Protein AF-A0A442CHN4-F1 (afdb_monomer_lite)

Sequence (45 aa):
VASIYGMNFDIIPELKWEFGYPFAIGLMVISAILPFWYFRRRGWL

Secondary structure (DSSP, 8-state):
--SSTT--GGG-GGGS-TTHHHHHHHHHHHHHHHHHHHHHHTT--

pLDDT: mean 71.46, std 14.16, range [52.62, 93.5]

Foldseek 3Di:
DPPPVPDPPVPPCLVVPPCSVVVVVVVVVCVVVVVVVVCVVVVVD

Structure (mmCIF, N/CA/C/O backbone):
data_AF-A0A442CHN4-F1
#
_entry.id   AF-A0A442CHN4-F1
#
loop_
_atom_site.group_PDB
_atom_site.id
_atom_site.type_symbol
_atom_site.label_atom_id
_atom_site.label_alt_id
_atom_site.label_comp_id
_atom_site.label_asym_id
_atom_site.label_entity_id
_atom_site.label_seq_id
_atom_site.pdbx_PDB_ins_code
_atom_site.Cartn_x
_atom_site.Cartn_y
_atom_site.Cartn_z
_atom_site.occupancy
_atom_site.B_iso_or_equiv
_atom_site.auth_seq_id
_atom_site.auth_comp_id
_atom_site.auth_asym_id
_atom_site.auth_atom_id
_atom_site.pdbx_PDB_model_num
ATOM 1 N N . VAL A 1 1 ? 11.422 21.028 -5.817 1.00 57.22 1 VAL A N 1
ATOM 2 C CA . VAL A 1 1 ? 11.335 20.936 -7.301 1.00 57.22 1 VAL A CA 1
ATOM 3 C C . VAL A 1 1 ? 12.496 20.115 -7.902 1.00 57.22 1 VAL A C 1
ATOM 5 O O . VAL A 1 1 ? 12.808 20.265 -9.068 1.00 57.22 1 VAL A O 1
ATOM 8 N N . ALA A 1 2 ? 13.114 19.190 -7.151 1.00 52.62 2 ALA A N 1
ATOM 9 C CA . ALA A 1 2 ? 14.201 18.330 -7.658 1.00 52.62 2 ALA A CA 1
ATOM 10 C C . ALA A 1 2 ? 13.849 16.829 -7.6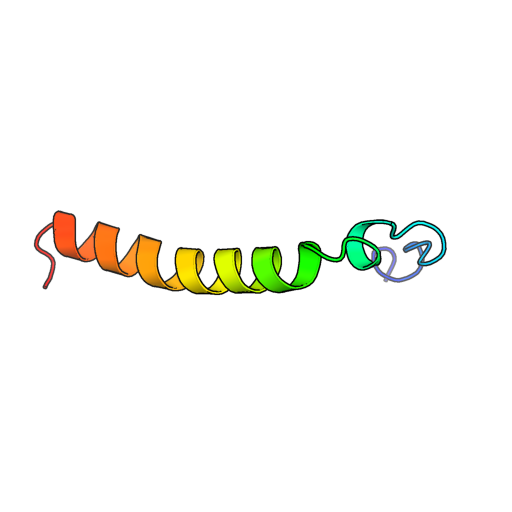75 1.00 52.62 2 ALA A C 1
ATOM 12 O O . ALA A 1 2 ? 14.581 16.041 -8.253 1.00 52.62 2 ALA A O 1
ATOM 13 N N . SER A 1 3 ? 12.717 16.424 -7.090 1.00 56.66 3 SER A N 1
ATOM 14 C CA . SER A 1 3 ? 12.308 15.010 -7.061 1.00 56.66 3 SER A CA 1
ATOM 15 C C . SER A 1 3 ? 11.511 14.566 -8.296 1.00 56.66 3 SER A C 1
ATOM 17 O O . SER A 1 3 ? 11.278 13.378 -8.449 1.00 56.66 3 SER A O 1
ATOM 19 N N . ILE A 1 4 ? 11.092 15.494 -9.172 1.00 59.47 4 ILE A N 1
ATOM 20 C CA . ILE A 1 4 ? 10.243 15.189 -10.346 1.00 59.47 4 ILE A CA 1
ATOM 21 C C . ILE A 1 4 ? 11.010 15.322 -11.676 1.00 59.47 4 ILE A C 1
ATOM 23 O O . ILE A 1 4 ? 10.737 14.577 -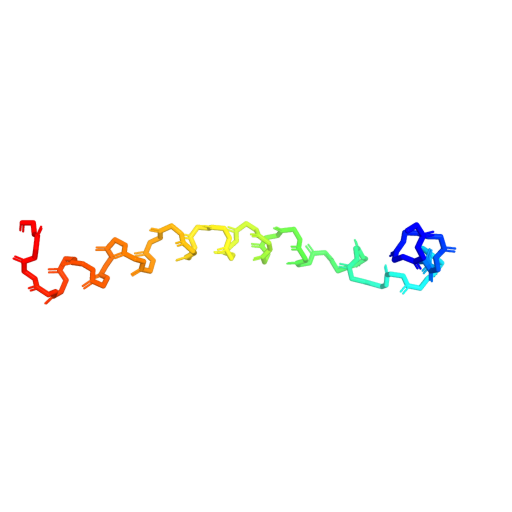12.608 1.00 59.47 4 ILE A O 1
ATOM 27 N N . TYR A 1 5 ? 12.021 16.194 -11.762 1.00 58.22 5 TYR A N 1
ATOM 28 C CA . TYR A 1 5 ? 12.778 16.439 -13.005 1.00 58.22 5 TYR A CA 1
ATOM 29 C C . TYR A 1 5 ? 13.972 15.490 -13.243 1.00 58.22 5 TYR A C 1
ATOM 31 O O . TYR A 1 5 ? 14.677 15.643 -14.233 1.00 58.22 5 TYR A O 1
ATOM 39 N N . GLY A 1 6 ? 14.207 14.516 -12.356 1.00 56.00 6 GLY A N 1
ATOM 40 C CA . GLY A 1 6 ? 15.275 13.511 -12.488 1.00 56.00 6 GLY A CA 1
ATOM 41 C C . GLY A 1 6 ? 14.780 12.091 -12.772 1.00 56.00 6 GLY A C 1
ATOM 42 O O . GLY A 1 6 ? 15.571 11.150 -12.744 1.00 56.00 6 GLY A O 1
ATOM 43 N N . MET A 1 7 ? 13.478 11.906 -13.003 1.00 61.56 7 MET A N 1
ATOM 44 C CA . MET A 1 7 ? 12.934 10.589 -13.324 1.00 61.56 7 MET A CA 1
ATOM 45 C C . MET A 1 7 ? 13.180 10.304 -14.806 1.00 61.56 7 MET A C 1
ATOM 47 O O . MET A 1 7 ? 12.456 10.773 -15.679 1.00 61.56 7 MET A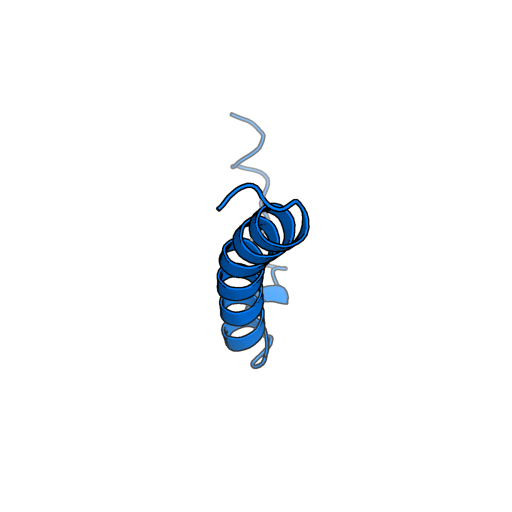 O 1
ATOM 51 N N . ASN A 1 8 ? 14.246 9.556 -15.084 1.00 57.50 8 ASN A N 1
ATOM 52 C CA . ASN A 1 8 ? 14.509 8.952 -16.383 1.00 57.50 8 ASN A CA 1
ATOM 53 C C . ASN A 1 8 ? 13.423 7.899 -16.657 1.00 57.50 8 ASN A C 1
ATOM 55 O O . ASN A 1 8 ? 13.572 6.732 -16.308 1.00 57.50 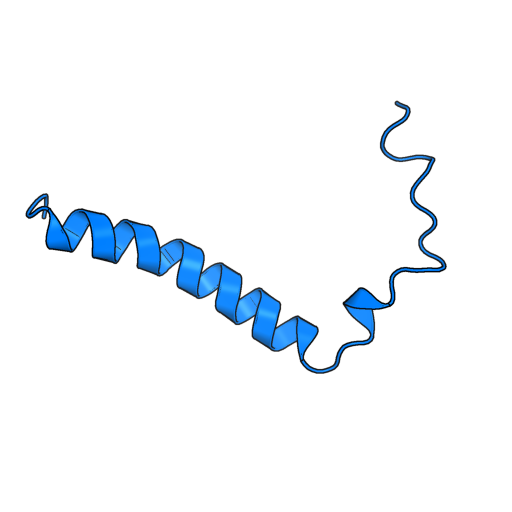8 ASN A O 1
ATOM 59 N N . PHE A 1 9 ? 12.322 8.311 -17.285 1.00 55.75 9 PHE A N 1
ATOM 60 C CA . PHE A 1 9 ? 11.252 7.415 -17.743 1.00 55.75 9 PHE A CA 1
ATOM 61 C C . PHE A 1 9 ? 11.693 6.461 -18.875 1.00 55.75 9 PHE A C 1
ATOM 63 O O . PHE A 1 9 ? 10.895 5.648 -19.328 1.00 55.75 9 PHE A O 1
ATOM 70 N N . ASP A 1 10 ? 12.952 6.533 -19.317 1.00 54.97 10 ASP A N 1
ATOM 71 C CA . ASP A 1 10 ? 13.548 5.638 -20.320 1.00 54.97 10 ASP A CA 1
ATOM 72 C C . ASP A 1 10 ? 13.920 4.254 -19.741 1.00 54.97 10 ASP A C 1
ATOM 74 O O . ASP A 1 10 ? 14.018 3.263 -20.460 1.00 54.97 10 ASP A O 1
ATOM 78 N N . ILE A 1 11 ? 14.082 4.147 -18.413 1.00 55.25 11 ILE A N 1
ATOM 79 C CA . ILE A 1 11 ? 14.419 2.892 -17.714 1.00 55.25 11 ILE A CA 1
ATOM 80 C C . ILE A 1 11 ? 13.389 2.635 -16.613 1.00 55.25 11 ILE A C 1
ATOM 82 O O . ILE A 1 11 ? 13.724 2.479 -15.443 1.00 55.25 11 ILE A O 1
ATOM 86 N N . ILE A 1 12 ? 12.109 2.573 -16.978 1.00 55.41 12 ILE A N 1
ATOM 87 C CA . ILE A 1 12 ? 11.084 1.981 -16.107 1.00 55.41 12 ILE A CA 1
ATOM 88 C C . ILE A 1 12 ? 10.697 0.616 -16.700 1.00 55.41 12 ILE A C 1
ATOM 90 O O . ILE A 1 12 ? 9.658 0.487 -17.351 1.00 55.41 12 ILE A O 1
ATOM 94 N N . PRO A 1 13 ? 11.530 -0.434 -1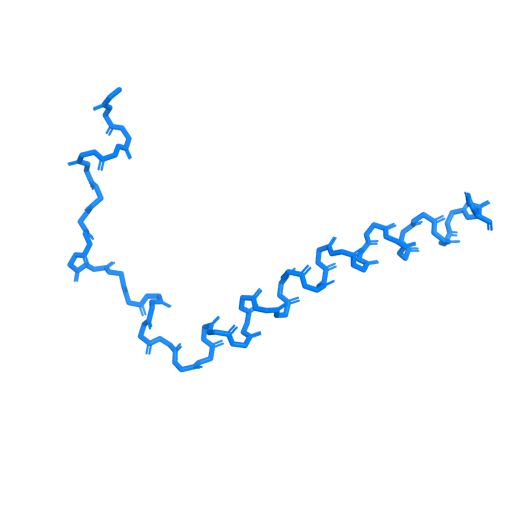6.512 1.00 55.53 13 PRO A N 1
ATOM 95 C CA . PRO A 1 13 ? 11.196 -1.800 -16.926 1.00 55.53 13 PRO A CA 1
ATOM 96 C C . PRO A 1 13 ? 9.991 -2.365 -16.153 1.00 55.53 13 PRO A C 1
ATOM 98 O O . PRO A 1 13 ? 9.398 -3.359 -16.566 1.00 55.53 13 PRO A O 1
ATOM 101 N N . GLU A 1 14 ? 9.603 -1.706 -15.061 1.00 54.16 14 GLU A N 1
ATOM 102 C CA . GLU A 1 14 ? 8.525 -2.077 -14.140 1.00 54.16 14 GLU A CA 1
ATOM 103 C C . GLU A 1 14 ? 7.130 -2.040 -14.793 1.00 54.16 14 GLU A C 1
ATOM 105 O O . GLU A 1 14 ? 6.244 -2.785 -14.384 1.00 54.16 14 GLU A O 1
ATOM 110 N N . LEU A 1 15 ? 6.936 -1.235 -15.850 1.00 54.56 15 LEU A N 1
ATOM 111 C CA . LEU A 1 15 ? 5.676 -1.179 -16.609 1.00 54.56 15 LEU A CA 1
ATOM 112 C C . LEU A 1 15 ? 5.599 -2.241 -17.723 1.00 54.56 15 LEU A C 1
ATOM 114 O O . LEU A 1 15 ? 4.536 -2.473 -18.292 1.00 54.56 15 LEU A O 1
ATOM 118 N N . LYS A 1 16 ? 6.724 -2.895 -18.045 1.00 54.75 16 LYS A N 1
ATOM 119 C CA . LYS A 1 16 ? 6.823 -3.914 -19.104 1.00 54.75 16 LYS A CA 1
ATOM 120 C C . LYS A 1 16 ? 6.615 -5.341 -18.579 1.00 54.75 16 LYS A C 1
ATOM 122 O O . LYS A 1 16 ? 6.679 -6.298 -19.346 1.00 54.75 16 LYS A O 1
ATOM 127 N N . TRP A 1 17 ? 6.370 -5.495 -17.279 1.00 62.91 17 TRP A N 1
ATOM 128 C CA . TRP A 1 17 ? 5.932 -6.755 -16.690 1.00 62.91 17 TRP A CA 1
ATOM 129 C C . TRP A 1 17 ? 4.446 -6.975 -16.991 1.00 62.91 17 TRP A C 1
ATOM 131 O O . TRP A 1 17 ? 3.596 -6.292 -16.425 1.00 62.91 17 TRP A O 1
ATOM 141 N N . GLU A 1 18 ? 4.116 -7.978 -17.812 1.00 63.12 18 GLU A N 1
ATOM 142 C CA . GLU A 1 18 ? 2.723 -8.434 -18.003 1.00 63.12 18 GLU A CA 1
ATOM 143 C C . GLU A 1 18 ? 2.037 -8.785 -16.668 1.00 63.12 18 GLU A C 1
ATOM 145 O O . GLU A 1 18 ? 0.833 -8.601 -16.509 1.00 63.12 18 GLU A O 1
ATOM 150 N N . PHE A 1 19 ? 2.813 -9.207 -15.664 1.00 66.75 19 PHE A N 1
ATOM 151 C CA . PHE A 1 19 ? 2.322 -9.480 -14.312 1.00 66.75 19 PHE A CA 1
ATOM 152 C C . PHE A 1 19 ? 2.287 -8.252 -13.387 1.00 66.75 19 PHE A C 1
ATOM 154 O O . PHE A 1 19 ? 1.764 -8.346 -12.279 1.00 66.75 19 PHE A O 1
ATOM 161 N N . GLY A 1 20 ? 2.792 -7.092 -13.815 1.00 71.25 20 GLY A N 1
ATOM 162 C CA . GLY A 1 20 ? 2.809 -5.868 -13.010 1.00 71.25 20 GLY A CA 1
ATOM 163 C C . GLY A 1 20 ? 1.403 -5.337 -12.732 1.00 71.25 20 GLY A C 1
ATOM 164 O O . GLY A 1 20 ? 1.103 -4.940 -11.608 1.00 71.25 20 GLY A O 1
ATOM 165 N N . TYR A 1 21 ? 0.507 -5.419 -13.720 1.00 74.31 21 TYR A N 1
ATOM 166 C CA . TYR A 1 21 ? -0.893 -5.015 -13.574 1.00 74.31 21 TYR A CA 1
ATOM 167 C C . TYR A 1 21 ? -1.661 -5.869 -12.543 1.00 74.31 21 TYR A C 1
ATOM 169 O O . TYR A 1 21 ? -2.192 -5.299 -11.585 1.00 74.31 21 TYR A O 1
ATOM 177 N N . PRO A 1 22 ? -1.681 -7.217 -12.632 1.00 81.94 22 PRO A N 1
ATOM 178 C CA . PRO A 1 22 ? -2.316 -8.037 -11.601 1.00 81.94 22 PRO A CA 1
ATOM 179 C C . PRO A 1 22 ? -1.602 -7.957 -10.244 1.00 81.94 22 PRO A C 1
ATOM 181 O O . PRO A 1 22 ? -2.268 -8.026 -9.213 1.00 81.94 22 PRO A O 1
ATOM 184 N N . PHE A 1 23 ? -0.280 -7.757 -10.205 1.00 82.56 23 PHE A N 1
ATOM 185 C CA . PHE A 1 23 ? 0.457 -7.575 -8.951 1.00 82.56 23 PHE A CA 1
ATOM 186 C C . PHE A 1 23 ? 0.100 -6.259 -8.246 1.00 82.56 23 PHE A C 1
ATOM 188 O O . PHE A 1 23 ? -0.129 -6.253 -7.037 1.00 82.56 23 PHE A O 1
ATOM 195 N N . ALA A 1 24 ? -0.031 -5.158 -8.992 1.00 83.12 24 ALA A N 1
ATOM 196 C CA . ALA A 1 24 ? -0.482 -3.874 -8.459 1.00 83.12 24 ALA A CA 1
ATOM 197 C C . ALA A 1 24 ? -1.909 -3.967 -7.897 1.00 83.12 24 ALA A C 1
ATOM 199 O O . ALA A 1 24 ? -2.170 -3.492 -6.791 1.00 83.12 24 ALA A O 1
ATOM 200 N N . ILE A 1 25 ? -2.812 -4.647 -8.612 1.00 85.38 25 ILE A N 1
ATOM 201 C CA . ILE A 1 25 ? -4.176 -4.920 -8.135 1.00 85.38 25 ILE A CA 1
ATOM 202 C C . ILE A 1 25 ? -4.140 -5.781 -6.867 1.00 85.38 25 ILE A C 1
ATOM 204 O O . ILE A 1 25 ? -4.815 -5.467 -5.887 1.00 85.38 25 ILE A O 1
ATOM 208 N N . GLY A 1 26 ? -3.318 -6.833 -6.853 1.00 90.31 26 GLY A N 1
ATOM 209 C CA . GLY A 1 26 ? -3.113 -7.682 -5.684 1.00 90.31 26 GLY A CA 1
ATOM 210 C C . GLY A 1 26 ? -2.658 -6.878 -4.467 1.00 90.31 26 GLY A C 1
ATOM 211 O O . GLY A 1 26 ? -3.247 -7.010 -3.398 1.00 90.31 26 GLY A O 1
ATOM 212 N N . LEU A 1 27 ? -1.680 -5.985 -4.631 1.00 88.00 27 LEU A N 1
ATOM 213 C CA . LEU A 1 27 ? -1.201 -5.110 -3.559 1.00 88.00 27 LEU A CA 1
ATOM 214 C C . LEU A 1 27 ? -2.272 -4.140 -3.052 1.00 88.00 27 LEU A C 1
ATOM 216 O O . LEU A 1 27 ? -2.388 -3.966 -1.840 1.00 88.00 27 LEU A O 1
ATOM 220 N N . MET A 1 28 ? -3.080 -3.545 -3.935 1.00 89.81 28 MET A N 1
ATOM 221 C CA . MET A 1 28 ? -4.190 -2.675 -3.523 1.00 89.81 28 MET A CA 1
ATOM 222 C C . MET A 1 28 ? -5.209 -3.435 -2.667 1.00 89.81 28 MET A C 1
ATOM 224 O O . MET A 1 28 ? -5.602 -2.970 -1.597 1.00 89.81 28 MET A O 1
ATOM 228 N N . VAL A 1 29 ? -5.598 -4.634 -3.106 1.00 93.31 29 VAL A N 1
ATOM 229 C CA . VAL A 1 29 ? -6.567 -5.475 -2.390 1.00 93.31 29 VAL A CA 1
ATOM 230 C C . VAL A 1 29 ? -5.990 -5.966 -1.062 1.00 93.31 29 VAL A C 1
ATOM 232 O O . VAL A 1 29 ? -6.650 -5.876 -0.027 1.00 93.31 29 VAL A O 1
ATOM 235 N N . ILE A 1 30 ? -4.738 -6.425 -1.054 1.00 93.50 30 ILE A N 1
ATOM 236 C CA . ILE A 1 30 ? -4.035 -6.854 0.160 1.00 93.50 30 ILE A CA 1
ATOM 237 C C . ILE A 1 30 ? -3.921 -5.696 1.155 1.00 93.50 30 ILE A C 1
ATOM 239 O O . ILE A 1 30 ? -4.156 -5.899 2.343 1.00 93.50 30 ILE A O 1
ATOM 243 N N . SER A 1 31 ? -3.626 -4.481 0.690 1.00 90.12 31 SER A N 1
ATOM 244 C CA . SER A 1 31 ? -3.539 -3.288 1.536 1.00 90.12 31 SER A CA 1
ATOM 245 C C . SER A 1 31 ? -4.874 -2.927 2.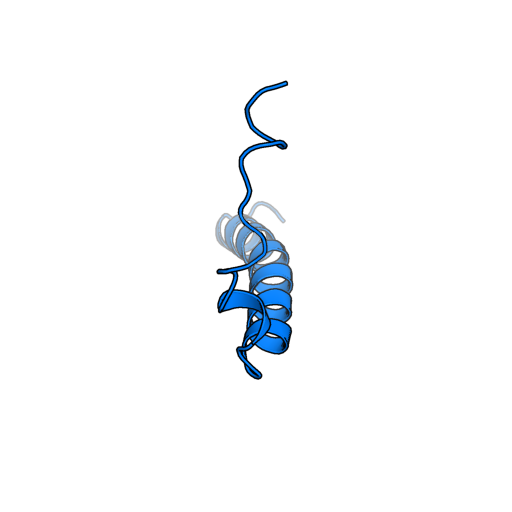192 1.00 90.12 31 SER A C 1
ATOM 247 O O . SER A 1 31 ? -4.872 -2.462 3.327 1.00 90.12 31 SER A O 1
ATOM 249 N N . ALA A 1 32 ? -6.008 -3.196 1.540 1.00 88.06 32 ALA A N 1
ATOM 250 C CA . ALA A 1 32 ? -7.330 -3.009 2.137 1.00 88.06 32 ALA A CA 1
ATOM 251 C C . ALA A 1 32 ? -7.698 -4.134 3.127 1.00 88.06 32 ALA A C 1
ATOM 253 O O . ALA A 1 32 ? -8.275 -3.879 4.185 1.00 88.06 32 ALA A O 1
ATOM 254 N N . ILE A 1 33 ? -7.344 -5.384 2.811 1.00 91.50 33 ILE A N 1
ATOM 255 C CA . ILE A 1 33 ? -7.714 -6.560 3.614 1.00 91.50 33 ILE A CA 1
ATOM 256 C C . ILE A 1 33 ? -6.817 -6.723 4.847 1.00 91.50 33 ILE A C 1
ATOM 258 O O . ILE A 1 33 ? -7.310 -7.115 5.902 1.00 91.50 33 ILE A O 1
ATOM 262 N N . LEU A 1 34 ? -5.521 -6.413 4.754 1.00 90.00 34 LEU A N 1
ATOM 263 C CA . LEU A 1 34 ? -4.561 -6.505 5.861 1.00 90.00 34 LEU A CA 1
ATOM 264 C C . LEU A 1 34 ? -5.024 -5.779 7.133 1.00 90.00 34 LEU A C 1
ATOM 266 O O . LEU A 1 34 ? -5.091 -6.430 8.178 1.00 90.00 34 LEU A O 1
ATOM 270 N N . PRO A 1 35 ? -5.364 -4.475 7.092 1.00 83.56 35 PRO A N 1
ATOM 271 C CA . PRO A 1 35 ? -5.844 -3.766 8.267 1.00 83.56 35 PRO A CA 1
ATOM 272 C C . PRO A 1 35 ? -7.192 -4.319 8.725 1.00 83.56 35 PRO A C 1
ATOM 274 O O . PRO A 1 35 ? -7.364 -4.545 9.918 1.00 83.56 35 PRO A O 1
ATOM 277 N N . PHE A 1 36 ? -8.114 -4.631 7.807 1.00 83.81 36 PHE A N 1
ATOM 278 C CA . PHE A 1 36 ? -9.406 -5.225 8.163 1.00 83.81 36 PHE A CA 1
ATOM 279 C C . PHE A 1 36 ? -9.244 -6.541 8.939 1.00 83.81 36 PHE A C 1
ATOM 281 O O . PHE A 1 36 ? -9.852 -6.734 9.993 1.00 83.81 36 PHE A O 1
ATOM 288 N N . TRP A 1 37 ? -8.371 -7.432 8.470 1.00 85.19 37 TRP A N 1
ATOM 289 C CA . TRP A 1 37 ? -8.081 -8.698 9.133 1.00 85.19 37 TRP A CA 1
ATOM 290 C C . TRP A 1 37 ? -7.322 -8.502 10.447 1.00 85.19 37 TRP A C 1
ATOM 292 O O . TRP A 1 37 ? -7.635 -9.160 11.439 1.00 85.19 37 TRP A O 1
ATOM 302 N N . TYR A 1 38 ? -6.368 -7.569 10.489 1.00 84.38 38 TYR A N 1
ATOM 303 C CA . TYR A 1 38 ? -5.627 -7.228 11.700 1.00 84.38 38 TYR A CA 1
ATOM 304 C C . TYR A 1 38 ? -6.552 -6.698 12.807 1.00 84.38 38 TYR A C 1
ATOM 306 O O . TYR A 1 38 ? -6.503 -7.195 13.934 1.00 84.38 38 TYR A O 1
ATOM 314 N N . PHE A 1 39 ? -7.451 -5.762 12.489 1.00 81.44 39 PHE A N 1
ATOM 315 C CA . PHE A 1 39 ? -8.443 -5.242 13.434 1.00 81.44 39 PHE A CA 1
ATOM 316 C C . PHE A 1 39 ? -9.456 -6.314 13.854 1.00 81.44 39 PHE A C 1
ATOM 318 O O . PHE A 1 39 ? -9.751 -6.442 15.044 1.00 81.44 39 PHE A O 1
ATOM 325 N N . ARG A 1 40 ? -9.916 -7.155 12.915 1.00 77.31 40 ARG A N 1
ATOM 326 C CA . ARG A 1 40 ? -10.810 -8.283 13.220 1.00 77.31 40 ARG A CA 1
ATOM 327 C C . ARG A 1 40 ? -10.167 -9.289 14.173 1.00 77.31 40 ARG A C 1
ATOM 329 O O . ARG A 1 40 ? -10.815 -9.746 15.108 1.00 77.31 40 ARG A O 1
ATOM 336 N N . ARG A 1 41 ? -8.882 -9.606 13.994 1.00 75.06 41 ARG A N 1
ATOM 337 C CA . ARG A 1 41 ? -8.161 -10.556 14.858 1.00 75.06 41 ARG A CA 1
ATOM 338 C C . ARG A 1 41 ? -7.930 -10.021 16.272 1.00 75.06 41 ARG A C 1
ATOM 340 O O . ARG A 1 41 ? -7.775 -10.805 17.202 1.00 75.06 41 ARG A O 1
ATOM 347 N N . ARG A 1 42 ? -7.906 -8.698 16.440 1.00 75.94 42 ARG A N 1
ATOM 348 C CA . ARG A 1 42 ? -7.753 -8.032 17.742 1.00 75.94 42 ARG A CA 1
ATOM 349 C C . ARG A 1 42 ? -9.081 -7.887 18.495 1.00 75.94 42 ARG A C 1
ATOM 351 O O . ARG A 1 42 ? -9.051 -7.418 19.625 1.00 75.94 42 ARG A O 1
ATOM 358 N N . GLY A 1 43 ? -10.208 -8.311 17.909 1.00 66.44 43 GLY A N 1
ATOM 359 C CA . GLY A 1 43 ? -11.531 -8.260 18.543 1.00 66.44 43 GLY A CA 1
ATOM 360 C C . GLY A 1 43 ? -12.128 -6.853 18.602 1.00 66.44 43 GLY A C 1
ATOM 361 O O . GLY A 1 43 ? -12.933 -6.576 19.482 1.00 66.44 43 GLY A O 1
ATOM 362 N N . TRP A 1 44 ? -11.700 -5.952 17.709 1.00 61.38 44 TRP A N 1
ATOM 363 C CA . TRP A 1 44 ? -12.160 -4.555 17.673 1.00 61.38 44 TRP A CA 1
ATOM 364 C C . TRP A 1 44 ? -13.381 -4.338 16.754 1.00 61.38 44 TRP A C 1
ATOM 366 O O . TRP A 1 44 ? -13.677 -3.202 16.393 1.00 61.38 44 TRP A O 1
ATOM 376 N N . LEU A 1 45 ? -14.081 -5.418 16.380 1.00 55.50 45 LEU A N 1
ATOM 377 C CA . LEU A 1 45 ? -15.381 -5.415 15.695 1.00 55.50 45 LEU A CA 1
ATOM 378 C C . LEU A 1 45 ? -16.296 -6.482 16.291 1.00 55.50 45 LEU A C 1
ATOM 380 O O . LEU A 1 45 ? -15.865 -7.660 16.289 1.00 55.50 45 LEU A O 1
#

Radius of gyration: 17.14 Å; chains: 1; bounding box: 31×32×39 Å